Protein AF-A0ABD0NF33-F1 (afdb_monomer)

Organism: Cirrhinus mrigala (NCBI:txid683832)

Secondary structure (DSSP, 8-state):
-HHHHHHHHHHH-S-GGGGTT------S-----GGG-S-HHHHHHHHHHHHHHHHS--TTSSTTSSSSSSSSSSSSSS------------

Nearest PDB structures (foldseek):
  8sf7-assembly1_5S  TM=3.714E-01  e=5.735E+00  Tetrahymena thermophila

pLDDT: mean 70.69, std 21.91, range [37.97, 96.94]

Solvent-accessible surface area (backbone atoms only — not comparable to full-atom values): 6253 Å² total; per-residue (Å²): 118,65,64,64,49,54,50,52,48,62,71,66,55,84,58,61,76,75,28,52,87,33,79,70,84,75,70,95,68,88,80,89,66,90,81,63,88,42,30,48,32,51,53,54,52,50,54,50,48,54,43,49,38,64,75,70,44,60,86,67,65,67,76,77,67,73,82,72,91,85,86,87,82,84,87,82,86,85,82,78,82,82,84,77,93,80,83,83,90,133

Foldseek 3Di:
DLLVVLVVVVVVCPDLCVQAPAQDPPPPDDDDDPCRPGTSSSVNVVSVVVSVCVVVPVPPPPVVPPPPPDPPPPPPDPDDDDDDDDDDDD

Mean predicted aligned error: 16.96 Å

InterPro domains:
  IPR009786 Spot 14 family [PF07084] (1-89)
  IPR009786 Spot 14 family [PTHR14315] (1-78)
  IPR053719 Lipogenesis and Microtubule Stabilization Superfamily [G3DSA:6.10.140.1610] (1-89)

Radius of gyration: 29.62 Å; Cα contacts (8 Å, |Δi|>4): 31; chains: 1; bounding box: 48×58×79 Å

Structure (mmCIF, N/CA/C/O backbone):
data_AF-A0ABD0NF33-F1
#
_entry.id   AF-A0ABD0NF33-F1
#
loop_
_atom_site.group_PDB
_atom_site.id
_atom_site.type_symbol
_atom_site.label_atom_id
_atom_site.label_alt_id
_atom_site.label_comp_id
_atom_site.label_asym_id
_atom_site.label_entity_id
_atom_site.label_seq_id
_atom_site.pdbx_PDB_ins_code
_atom_site.Cartn_x
_atom_site.Cartn_y
_atom_site.Cartn_z
_atom_site.occupancy
_atom_site.B_iso_or_equiv
_atom_site.auth_seq_id
_atom_site.auth_comp_id
_atom_site.auth_asym_id
_atom_site.auth_atom_id
_atom_site.pdbx_PDB_model_num
ATOM 1 N N . ARG A 1 1 ? 5.109 -11.708 -10.174 1.00 84.62 1 ARG A N 1
ATOM 2 C CA . ARG A 1 1 ? 4.891 -12.367 -8.861 1.00 84.62 1 ARG A CA 1
ATOM 3 C C . ARG A 1 1 ? 4.402 -11.368 -7.804 1.00 84.62 1 ARG A C 1
ATOM 5 O O . ARG A 1 1 ? 3.403 -11.668 -7.182 1.00 84.62 1 ARG A O 1
ATOM 12 N N . PHE A 1 2 ? 4.990 -10.170 -7.686 1.00 95.25 2 PHE A N 1
ATOM 13 C CA . PHE A 1 2 ? 4.532 -9.125 -6.748 1.00 95.25 2 PHE A CA 1
ATOM 14 C C . PHE A 1 2 ? 3.141 -8.531 -7.064 1.00 95.25 2 PHE A C 1
ATOM 16 O O . PHE A 1 2 ? 2.226 -8.697 -6.270 1.00 95.25 2 PHE A O 1
ATOM 23 N N . ILE A 1 3 ? 2.951 -7.923 -8.246 1.00 94.00 3 ILE A N 1
ATOM 24 C CA . ILE A 1 3 ? 1.695 -7.229 -8.622 1.00 94.00 3 ILE A CA 1
ATOM 25 C C . ILE A 1 3 ? 0.452 -8.117 -8.451 1.00 94.00 3 ILE A C 1
ATOM 27 O O . ILE A 1 3 ? -0.541 -7.692 -7.877 1.00 94.00 3 ILE A O 1
ATOM 31 N N . GLY A 1 4 ? 0.526 -9.381 -8.881 1.00 96.12 4 GLY A N 1
ATOM 32 C CA . GLY A 1 4 ? -0.573 -10.336 -8.713 1.00 96.12 4 GLY A CA 1
ATOM 33 C C . GLY A 1 4 ? -0.901 -10.646 -7.248 1.00 96.12 4 GLY A C 1
ATOM 34 O O . GLY A 1 4 ? -2.073 -10.752 -6.908 1.00 96.12 4 GLY A O 1
ATOM 35 N N . ALA A 1 5 ? 0.108 -10.737 -6.376 1.00 96.94 5 ALA A N 1
ATOM 36 C CA . ALA A 1 5 ? -0.098 -10.969 -4.947 1.00 96.94 5 ALA A CA 1
ATOM 37 C C . ALA A 1 5 ? -0.722 -9.744 -4.262 1.00 96.94 5 ALA A C 1
ATOM 39 O O . ALA A 1 5 ? -1.690 -9.889 -3.522 1.00 96.94 5 ALA A O 1
ATOM 40 N N . VAL A 1 6 ? -0.235 -8.535 -4.564 1.00 96.00 6 VAL A N 1
ATOM 41 C CA . VAL A 1 6 ? -0.814 -7.294 -4.019 1.00 96.00 6 VAL A CA 1
ATOM 42 C C . VAL A 1 6 ? -2.237 -7.077 -4.540 1.00 96.00 6 VAL A C 1
ATOM 44 O O . VAL A 1 6 ? -3.101 -6.658 -3.779 1.00 96.00 6 VAL A O 1
ATOM 47 N N . ASN A 1 7 ? -2.524 -7.419 -5.799 1.00 95.19 7 ASN A N 1
ATOM 48 C CA . ASN A 1 7 ? -3.891 -7.367 -6.325 1.00 95.19 7 ASN A CA 1
ATOM 49 C C . ASN A 1 7 ? -4.808 -8.400 -5.672 1.00 95.19 7 ASN A C 1
ATOM 51 O O . ASN A 1 7 ? -5.955 -8.080 -5.376 1.00 95.19 7 ASN A O 1
ATOM 55 N N . ASN A 1 8 ? -4.318 -9.609 -5.402 1.00 96.94 8 ASN A N 1
ATOM 56 C CA . ASN A 1 8 ? -5.089 -10.601 -4.660 1.00 96.94 8 ASN A CA 1
ATOM 57 C C . ASN A 1 8 ? -5.371 -10.147 -3.216 1.00 96.94 8 ASN A C 1
ATOM 59 O O . ASN A 1 8 ? -6.498 -10.278 -2.742 1.00 96.94 8 ASN A O 1
ATOM 63 N N . MET A 1 9 ? -4.389 -9.539 -2.547 1.00 96.00 9 MET A N 1
ATOM 64 C CA . MET A 1 9 ? -4.578 -8.902 -1.241 1.00 96.00 9 MET A CA 1
ATOM 65 C C . MET A 1 9 ? -5.647 -7.795 -1.308 1.00 96.00 9 MET A C 1
ATOM 67 O O . MET A 1 9 ? -6.594 -7.807 -0.531 1.00 96.00 9 MET A O 1
ATOM 71 N N . ASP A 1 10 ? -5.549 -6.869 -2.264 1.00 94.81 10 ASP A N 1
ATOM 72 C CA . ASP A 1 10 ? -6.489 -5.743 -2.420 1.00 94.81 10 ASP A CA 1
ATOM 73 C C . ASP A 1 10 ? -7.931 -6.208 -2.700 1.00 94.81 10 ASP A C 1
ATOM 75 O O . ASP A 1 10 ? -8.889 -5.582 -2.261 1.00 94.81 10 ASP A O 1
ATOM 79 N N . GLN A 1 11 ? -8.097 -7.339 -3.393 1.00 96.50 11 GLN A N 1
ATOM 80 C CA . GLN A 1 11 ? -9.408 -7.941 -3.667 1.00 96.50 11 GLN A CA 1
ATOM 81 C C . GLN A 1 11 ? -10.018 -8.672 -2.466 1.00 96.50 11 GLN A C 1
ATOM 83 O O . GLN A 1 11 ? -11.232 -8.856 -2.419 1.00 96.50 11 GLN A O 1
ATOM 88 N N . THR A 1 12 ? -9.193 -9.138 -1.530 1.00 96.50 12 THR A N 1
ATOM 89 C CA . THR A 1 12 ? -9.643 -9.935 -0.377 1.00 96.50 12 THR A CA 1
ATOM 90 C C . THR A 1 12 ? -9.862 -9.083 0.869 1.00 96.50 12 THR A C 1
ATOM 92 O O . THR A 1 12 ? -10.709 -9.411 1.703 1.00 96.50 12 THR A O 1
ATOM 95 N N . VAL A 1 13 ? -9.158 -7.956 0.991 1.00 95.88 13 VAL A N 1
ATOM 96 C CA . VAL A 1 13 ? -9.341 -6.998 2.086 1.00 95.88 13 VAL A CA 1
ATOM 97 C C . VAL A 1 13 ? -10.587 -6.140 1.831 1.00 95.88 13 VAL A C 1
ATOM 99 O O . VAL A 1 13 ? -10.538 -5.099 1.183 1.00 95.88 13 VAL A O 1
ATOM 102 N N . MET A 1 14 ? -11.723 -6.564 2.388 1.00 95.88 14 MET A N 1
ATOM 103 C CA . MET A 1 14 ? -13.016 -5.882 2.205 1.00 95.88 14 MET A CA 1
ATOM 104 C C . MET A 1 14 ? -13.150 -4.585 3.011 1.00 95.88 14 MET A C 1
ATOM 106 O O . MET A 1 14 ? -13.815 -3.644 2.583 1.00 95.88 14 MET A O 1
ATOM 110 N N . VAL A 1 15 ? -12.544 -4.538 4.200 1.00 96.75 15 VAL A N 1
ATOM 111 C CA . VAL A 1 15 ? -12.626 -3.391 5.113 1.00 96.75 15 VAL A CA 1
ATOM 112 C C . VAL A 1 15 ? -11.221 -3.079 5.634 1.00 96.75 15 VAL A C 1
ATOM 114 O O . VAL A 1 15 ? -10.843 -3.556 6.704 1.00 96.75 15 VAL A O 1
ATOM 117 N N . PRO A 1 16 ? -10.423 -2.280 4.897 1.00 94.94 16 PRO A N 1
ATOM 118 C CA . PRO A 1 16 ? -9.029 -2.012 5.253 1.00 94.94 16 PRO A CA 1
ATOM 119 C C . PRO A 1 16 ? -8.847 -1.413 6.650 1.00 94.94 16 PRO A C 1
ATOM 121 O O . PRO A 1 16 ? -7.836 -1.656 7.295 1.00 94.94 16 PRO A O 1
ATOM 124 N N . SER A 1 17 ? -9.832 -0.665 7.157 1.00 95.44 17 SER A N 1
ATOM 125 C CA . SER A 1 17 ? -9.767 -0.073 8.497 1.00 95.44 17 SER A CA 1
ATOM 126 C C . SER A 1 17 ? -9.717 -1.100 9.628 1.00 95.44 17 SER A C 1
ATOM 128 O O . SER A 1 17 ? -9.286 -0.741 10.715 1.00 95.44 17 SER A O 1
ATOM 130 N N . LEU A 1 18 ? -10.130 -2.352 9.393 1.00 95.75 18 LEU A N 1
ATOM 131 C CA . LEU A 1 18 ? -10.018 -3.430 10.385 1.00 95.75 18 LEU A CA 1
ATOM 132 C C . LEU A 1 18 ? -8.579 -3.910 10.591 1.00 95.75 18 LEU A C 1
ATOM 134 O O . LEU A 1 18 ? -8.318 -4.644 11.533 1.00 95.75 18 LEU A O 1
ATOM 138 N N . LEU A 1 19 ? -7.656 -3.511 9.715 1.00 93.75 19 LEU A N 1
ATOM 139 C CA . LEU A 1 19 ? -6.233 -3.808 9.856 1.00 93.75 19 LEU A CA 1
ATOM 140 C C . LEU A 1 19 ? -5.513 -2.797 10.762 1.00 93.75 19 LEU A C 1
ATOM 142 O O . LEU A 1 19 ? -4.315 -2.944 11.001 1.00 93.75 19 LEU A O 1
ATOM 146 N N . ARG A 1 20 ? -6.212 -1.750 11.224 1.00 93.81 20 ARG A N 1
ATOM 147 C CA . ARG A 1 20 ? -5.636 -0.768 12.145 1.00 93.81 20 ARG A CA 1
ATOM 148 C C . ARG A 1 20 ? -5.434 -1.379 13.516 1.00 93.81 20 ARG A C 1
ATOM 150 O O . ARG A 1 20 ? -6.262 -2.176 13.953 1.00 93.81 20 ARG A O 1
ATOM 157 N N . ASP A 1 21 ? -4.346 -0.989 14.168 1.00 90.00 21 ASP A N 1
ATOM 158 C CA . ASP A 1 21 ? -3.975 -1.460 15.508 1.00 90.00 21 ASP A CA 1
ATOM 159 C C . ASP A 1 21 ? -3.797 -2.995 15.604 1.00 90.00 21 ASP A C 1
ATOM 161 O O . ASP A 1 21 ? -3.757 -3.557 16.699 1.00 90.00 21 ASP A O 1
ATOM 165 N N . VAL A 1 22 ? -3.675 -3.690 14.463 1.00 89.69 22 VAL A N 1
ATOM 166 C CA . VAL A 1 22 ? -3.378 -5.126 14.403 1.00 89.69 22 VAL A CA 1
ATOM 167 C C . VAL A 1 22 ? -1.860 -5.306 14.457 1.00 89.69 22 VAL A C 1
ATOM 169 O O . VAL A 1 22 ? -1.179 -4.853 13.527 1.00 89.69 22 VAL A O 1
ATOM 172 N N . PRO A 1 23 ? -1.320 -5.950 15.509 1.00 86.38 23 PRO A N 1
ATOM 173 C CA . PRO A 1 23 ? 0.109 -6.199 15.618 1.00 86.38 23 PRO A CA 1
ATOM 174 C C . PRO A 1 23 ? 0.564 -7.175 14.530 1.00 86.38 23 PRO A C 1
ATOM 176 O O . PRO A 1 23 ? -0.173 -8.071 14.119 1.00 86.38 23 PRO A O 1
ATOM 179 N N . LEU A 1 24 ? 1.793 -6.992 14.058 1.00 80.69 24 LEU A N 1
ATOM 180 C CA . LEU A 1 24 ? 2.457 -7.966 13.205 1.00 80.69 24 LEU A CA 1
ATOM 181 C C . LEU A 1 24 ? 3.083 -9.018 14.119 1.00 80.69 24 LEU A C 1
ATOM 183 O O . LEU A 1 24 ? 4.014 -8.707 14.862 1.00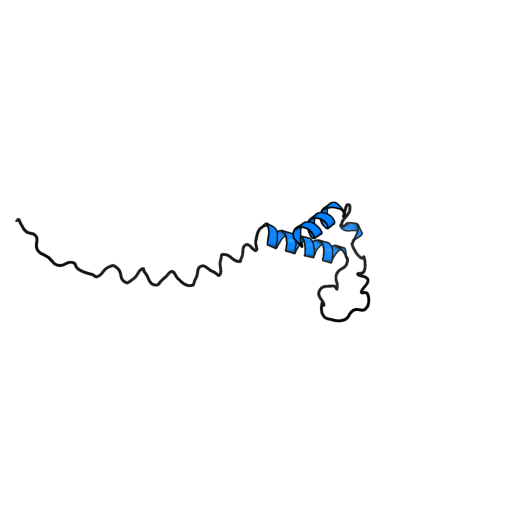 80.69 24 LEU A O 1
ATOM 187 N N . ASP A 1 25 ? 2.560 -10.242 14.088 1.00 72.44 25 ASP A N 1
ATOM 188 C CA . ASP A 1 25 ? 3.155 -11.363 14.812 1.00 72.44 25 ASP A CA 1
ATOM 189 C C . ASP A 1 25 ? 4.531 -11.655 14.193 1.00 72.44 25 ASP A C 1
ATOM 191 O O . ASP A 1 25 ? 4.649 -12.286 13.142 1.00 72.44 25 ASP A O 1
ATOM 195 N N . GLN A 1 26 ? 5.587 -11.122 14.810 1.00 63.00 26 GLN A N 1
ATOM 196 C CA . GLN A 1 26 ? 6.964 -11.459 14.466 1.00 63.00 26 GLN A CA 1
ATOM 197 C C . GLN A 1 26 ? 7.239 -12.869 14.981 1.00 63.00 26 GLN A C 1
ATOM 199 O O . GLN A 1 26 ? 7.661 -13.056 16.122 1.00 63.00 26 GLN A O 1
ATOM 204 N N . GLU A 1 27 ? 6.991 -13.875 14.143 1.00 56.22 27 GLU A N 1
ATOM 205 C CA . GLU A 1 27 ? 7.637 -15.171 14.328 1.00 56.22 27 GLU A CA 1
ATOM 206 C C . GLU A 1 27 ? 9.152 -14.935 14.304 1.00 56.22 27 GLU A C 1
ATOM 208 O O . GLU A 1 27 ? 9.674 -14.258 13.418 1.00 56.22 27 GLU A O 1
ATOM 213 N N . GLU A 1 28 ? 9.826 -15.408 15.351 1.00 52.19 28 GLU A N 1
ATOM 214 C CA . GLU A 1 28 ? 11.223 -15.150 15.697 1.00 52.19 28 GLU A CA 1
ATOM 215 C C . GLU A 1 28 ? 12.215 -15.608 14.609 1.00 52.19 28 GLU A C 1
ATOM 217 O O . GLU A 1 28 ? 12.965 -16.563 14.793 1.00 52.19 28 GLU A O 1
ATOM 222 N N . GLU A 1 29 ? 12.297 -14.907 13.484 1.00 53.97 29 GLU A N 1
ATOM 223 C CA . GLU A 1 29 ? 13.398 -15.044 12.538 1.00 53.97 29 GLU A CA 1
ATOM 224 C C . GLU A 1 29 ? 14.064 -13.687 12.321 1.00 53.97 29 GLU A C 1
ATOM 226 O O . GLU A 1 29 ? 13.485 -12.698 11.877 1.00 53.97 29 GLU A O 1
ATOM 231 N N . LYS A 1 30 ? 15.318 -13.658 12.766 1.00 58.56 30 LYS A N 1
ATOM 232 C CA . LYS A 1 30 ? 16.208 -12.510 12.830 1.00 58.56 30 LYS A CA 1
ATOM 233 C C . LYS A 1 30 ? 16.365 -11.793 11.490 1.00 58.56 30 LYS A C 1
ATOM 235 O O . LYS A 1 30 ? 16.422 -12.405 10.433 1.00 58.56 30 LYS A O 1
ATOM 240 N N . GLU A 1 31 ? 16.703 -10.519 11.667 1.00 52.09 31 GLU A N 1
ATOM 241 C CA . GLU A 1 31 ? 17.404 -9.610 10.761 1.00 52.09 31 GLU A CA 1
ATOM 242 C C . GLU A 1 31 ? 16.547 -8.610 9.974 1.00 52.09 31 GLU A C 1
ATOM 244 O O . GLU A 1 31 ? 15.946 -8.887 8.946 1.00 52.09 31 GLU A O 1
ATOM 249 N N . VAL A 1 32 ? 16.652 -7.373 10.478 1.00 52.59 32 VAL A N 1
ATOM 250 C CA . VAL A 1 32 ? 16.638 -6.107 9.744 1.00 52.59 32 VAL A CA 1
ATOM 251 C C . VAL A 1 32 ? 15.348 -5.826 8.984 1.00 52.59 32 VAL A C 1
ATOM 253 O O . VAL A 1 32 ? 15.288 -5.964 7.771 1.00 52.59 32 VAL A O 1
ATOM 256 N N . ASN A 1 33 ? 14.353 -5.280 9.684 1.00 49.59 33 ASN A N 1
ATOM 257 C CA . ASN A 1 33 ? 13.617 -4.142 9.136 1.00 49.59 33 ASN A CA 1
ATOM 258 C C . ASN A 1 33 ? 12.877 -3.369 10.233 1.00 49.59 33 ASN A C 1
ATOM 260 O O . ASN A 1 33 ? 11.790 -3.732 10.665 1.00 49.59 33 ASN A O 1
ATOM 264 N N . SER A 1 34 ? 13.437 -2.217 10.602 1.00 52.28 34 SER A N 1
ATOM 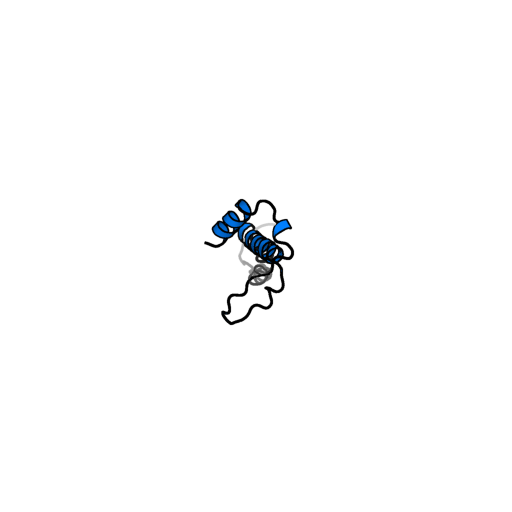265 C CA . SER A 1 34 ? 12.797 -1.183 11.428 1.00 52.28 34 SER A CA 1
ATOM 266 C C . SER A 1 34 ? 11.602 -0.495 10.745 1.00 52.28 34 SER A C 1
ATOM 268 O O . SER A 1 34 ? 11.073 0.477 11.266 1.00 52.28 34 SER A O 1
ATOM 270 N N . TYR A 1 35 ? 11.191 -0.959 9.561 1.00 52.41 35 TYR A N 1
ATOM 271 C CA . TYR A 1 35 ? 10.045 -0.436 8.810 1.00 52.41 35 TYR A CA 1
ATOM 272 C C . TYR A 1 35 ? 8.722 -1.114 9.181 1.00 52.41 35 TYR A C 1
ATOM 274 O O . TYR A 1 35 ? 7.691 -0.787 8.602 1.00 52.41 35 TYR A O 1
ATOM 282 N N . GLN A 1 36 ? 8.751 -2.070 10.112 1.00 57.75 36 GLN A N 1
ATOM 283 C CA . GLN A 1 36 ? 7.573 -2.821 10.553 1.00 57.75 36 GLN A CA 1
ATOM 284 C C . GLN A 1 36 ? 7.007 -2.331 11.891 1.00 57.75 36 GLN A C 1
ATOM 286 O O . GLN A 1 36 ? 6.173 -3.005 12.478 1.00 57.75 36 GLN A O 1
ATOM 291 N N . ASP A 1 37 ? 7.392 -1.132 12.340 1.00 58.22 37 ASP A N 1
ATOM 292 C CA . ASP A 1 37 ? 6.762 -0.428 13.475 1.00 58.22 37 ASP A CA 1
ATOM 293 C C . ASP A 1 37 ? 5.356 0.118 13.125 1.00 58.22 37 ASP A C 1
ATOM 295 O O . ASP A 1 37 ? 4.863 1.080 13.706 1.00 58.22 37 ASP A O 1
ATOM 299 N N . GLY A 1 38 ? 4.726 -0.452 12.098 1.00 73.31 38 GLY A N 1
ATOM 300 C CA . GLY A 1 38 ? 3.388 -0.113 11.642 1.00 73.31 38 GLY A CA 1
ATOM 301 C C . GLY A 1 38 ? 2.442 -1.279 11.883 1.00 73.31 38 GLY A C 1
ATOM 302 O O . GLY A 1 38 ? 2.835 -2.441 11.806 1.00 73.31 38 GLY A O 1
ATOM 303 N N . ASP A 1 39 ? 1.178 -0.961 12.133 1.00 89.00 39 ASP A N 1
ATOM 304 C CA . ASP A 1 39 ? 0.110 -1.954 12.138 1.00 89.00 39 ASP A CA 1
ATOM 305 C C . ASP A 1 39 ? -0.045 -2.630 10.759 1.00 89.00 39 ASP A C 1
ATOM 307 O O . ASP A 1 39 ? 0.533 -2.229 9.735 1.00 89.00 39 ASP A O 1
ATOM 311 N N . MET A 1 40 ? -0.858 -3.685 10.711 1.00 92.12 40 MET A N 1
ATOM 312 C CA . MET A 1 40 ? -1.165 -4.390 9.464 1.00 92.12 40 MET A CA 1
ATOM 313 C C . MET A 1 40 ? -1.709 -3.441 8.376 1.00 92.12 40 MET A C 1
ATOM 315 O O . MET A 1 40 ? -1.448 -3.634 7.184 1.00 92.12 40 MET A O 1
ATOM 319 N N . TYR A 1 41 ? -2.425 -2.382 8.766 1.00 93.94 41 TYR A N 1
ATOM 320 C CA . TYR A 1 41 ? -2.914 -1.358 7.845 1.00 93.94 41 TYR A CA 1
ATOM 321 C C . TYR A 1 41 ? -1.775 -0.561 7.192 1.00 93.94 41 TYR A C 1
ATOM 323 O O . TYR A 1 41 ? -1.802 -0.350 5.975 1.00 93.94 41 TYR A O 1
ATOM 331 N N . GLY A 1 42 ? -0.756 -0.162 7.953 1.00 92.12 42 GLY A N 1
ATOM 332 C CA . GLY A 1 42 ? 0.439 0.502 7.436 1.00 92.12 42 GLY A CA 1
ATOM 333 C C . GLY A 1 42 ? 1.159 -0.349 6.390 1.00 92.12 42 GLY A C 1
ATOM 334 O O . GLY A 1 42 ? 1.465 0.136 5.297 1.00 92.12 42 GLY A O 1
ATOM 335 N N . SER A 1 43 ? 1.326 -1.644 6.670 1.00 91.44 43 SER A N 1
ATOM 336 C CA . SER A 1 43 ? 1.913 -2.602 5.718 1.00 91.44 43 SER A CA 1
ATOM 337 C C . SER A 1 43 ? 1.068 -2.761 4.446 1.00 9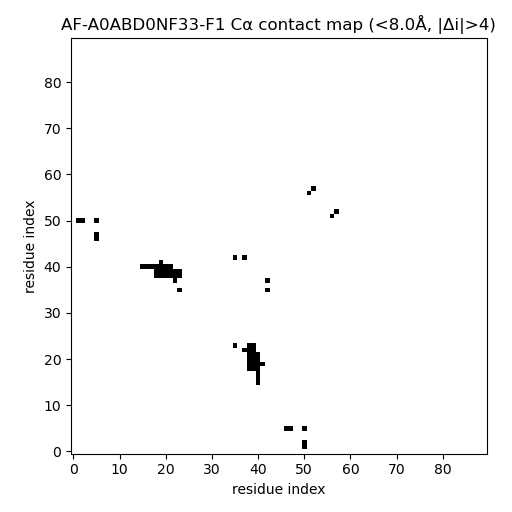1.44 43 SER A C 1
ATOM 339 O O . SER A 1 43 ? 1.604 -2.757 3.334 1.00 91.44 43 SER A O 1
ATOM 341 N N . TYR A 1 44 ? -0.260 -2.825 4.584 1.00 94.38 44 TYR A N 1
ATOM 342 C CA . TYR A 1 44 ? -1.199 -2.870 3.458 1.00 94.38 44 TYR A CA 1
ATOM 343 C C . TYR A 1 44 ? -1.077 -1.634 2.549 1.00 94.38 44 TYR A C 1
ATOM 345 O O . TYR A 1 44 ? -0.974 -1.765 1.324 1.00 94.38 44 TYR A O 1
ATOM 353 N N . VAL A 1 45 ? -1.041 -0.431 3.131 1.00 94.69 45 VAL A N 1
ATOM 354 C CA . VAL A 1 45 ? -0.878 0.826 2.379 1.00 94.69 45 VAL A CA 1
ATOM 355 C C . VAL A 1 45 ? 0.484 0.877 1.687 1.00 94.69 45 VAL A C 1
ATOM 357 O O . VAL A 1 45 ? 0.559 1.255 0.515 1.00 94.69 45 VAL A O 1
ATOM 360 N N . PHE A 1 46 ? 1.549 0.451 2.367 1.00 92.75 46 PHE A N 1
ATOM 361 C CA . PHE A 1 46 ? 2.901 0.447 1.814 1.00 92.75 46 PHE A CA 1
ATOM 362 C C . PHE A 1 46 ? 3.025 -0.460 0.583 1.00 92.75 46 PHE A C 1
ATOM 364 O O . PHE A 1 46 ? 3.513 -0.026 -0.463 1.00 92.75 46 PHE A O 1
ATOM 371 N N . LEU A 1 47 ? 2.499 -1.687 0.656 1.00 94.69 47 LEU A N 1
ATOM 372 C CA . LEU A 1 47 ? 2.479 -2.617 -0.478 1.00 94.69 47 LEU A CA 1
ATOM 373 C C . LEU A 1 47 ? 1.696 -2.055 -1.672 1.00 94.69 47 LEU A C 1
ATOM 375 O O . LEU A 1 47 ? 2.137 -2.188 -2.817 1.00 94.69 47 LEU A O 1
ATOM 379 N N . LYS A 1 48 ? 0.563 -1.387 -1.418 1.00 95.12 48 LYS A N 1
ATOM 380 C CA . LYS A 1 48 ? -0.212 -0.709 -2.468 1.00 95.12 48 LYS A CA 1
ATOM 381 C C . LYS A 1 48 ? 0.539 0.468 -3.084 1.00 95.12 48 LYS A C 1
ATOM 383 O O . LYS A 1 48 ? 0.443 0.650 -4.296 1.00 95.12 48 LYS A O 1
ATOM 388 N N . SER A 1 49 ? 1.297 1.225 -2.290 1.00 94.25 49 SER A N 1
ATOM 389 C CA . SER A 1 49 ? 2.149 2.311 -2.789 1.00 94.25 49 SER A CA 1
ATOM 390 C C . SER A 1 49 ? 3.229 1.774 -3.724 1.00 94.25 49 SER A C 1
ATOM 392 O O . SER A 1 49 ? 3.335 2.240 -4.852 1.00 94.25 49 SER A O 1
ATOM 394 N N . ILE A 1 50 ? 3.954 0.725 -3.317 1.00 93.62 50 ILE A N 1
ATOM 395 C CA . ILE A 1 50 ? 4.973 0.089 -4.169 1.00 93.62 50 ILE A CA 1
ATOM 396 C C . ILE A 1 50 ? 4.342 -0.448 -5.459 1.00 93.62 50 ILE A C 1
ATOM 398 O O . ILE A 1 50 ? 4.903 -0.281 -6.540 1.00 93.62 50 ILE A O 1
ATOM 402 N N . ARG A 1 51 ? 3.167 -1.090 -5.372 1.00 94.62 51 ARG A N 1
ATOM 403 C CA . ARG A 1 51 ? 2.432 -1.540 -6.564 1.00 94.62 51 ARG A CA 1
ATOM 404 C C . ARG A 1 51 ? 2.156 -0.369 -7.500 1.00 94.62 51 ARG A C 1
ATOM 406 O O . ARG A 1 51 ? 2.455 -0.484 -8.682 1.00 94.62 51 ARG A O 1
ATOM 413 N N . ASN A 1 52 ? 1.632 0.734 -6.973 1.00 92.94 52 ASN A N 1
ATOM 414 C CA . ASN A 1 52 ? 1.317 1.927 -7.750 1.00 92.94 52 ASN A CA 1
ATOM 415 C C . ASN A 1 52 ? 2.563 2.517 -8.431 1.00 92.94 52 ASN A C 1
ATOM 417 O O . ASN A 1 52 ? 2.516 2.824 -9.620 1.00 92.94 52 ASN A O 1
ATOM 421 N N . ASP A 1 53 ? 3.684 2.597 -7.712 1.00 92.69 53 ASP A N 1
ATOM 422 C CA . ASP A 1 53 ? 4.962 3.092 -8.239 1.00 92.69 53 ASP A CA 1
ATOM 423 C C . ASP A 1 53 ? 5.524 2.195 -9.356 1.00 92.69 53 ASP A C 1
ATOM 425 O O . ASP A 1 53 ? 6.186 2.674 -10.274 1.00 92.69 53 ASP A O 1
ATOM 429 N N . ILE A 1 54 ? 5.261 0.885 -9.304 1.00 91.25 54 ILE A N 1
ATOM 430 C CA . ILE A 1 54 ? 5.667 -0.066 -10.349 1.00 91.25 54 ILE A CA 1
ATOM 431 C C . ILE A 1 54 ? 4.701 -0.032 -11.542 1.00 91.25 54 ILE A C 1
ATOM 433 O O . ILE A 1 54 ? 5.155 -0.073 -12.684 1.00 91.25 54 ILE A O 1
ATOM 437 N N . GLU A 1 55 ? 3.389 0.016 -11.297 1.00 86.69 55 GLU A N 1
ATOM 438 C CA . GLU A 1 55 ? 2.349 0.004 -12.338 1.00 86.69 55 GLU A CA 1
ATOM 439 C C . GLU A 1 55 ? 2.381 1.268 -13.196 1.00 86.69 55 GLU A C 1
ATOM 441 O O . GLU A 1 55 ? 2.266 1.180 -14.418 1.00 86.69 55 GLU A O 1
ATOM 446 N N . TRP A 1 56 ? 2.572 2.427 -12.569 1.00 83.00 56 TRP A N 1
ATOM 447 C CA . TRP A 1 56 ? 2.599 3.720 -13.257 1.00 83.00 56 TRP A CA 1
ATOM 448 C C . TRP A 1 56 ? 4.013 4.233 -13.532 1.00 83.00 56 TRP A C 1
ATOM 450 O O . TRP A 1 56 ? 4.180 5.259 -14.190 1.00 83.00 56 TRP A O 1
ATOM 460 N N . GLY A 1 57 ? 5.029 3.498 -13.075 1.00 76.50 57 GLY A N 1
ATOM 461 C CA . GLY A 1 57 ? 6.417 3.929 -13.090 1.00 76.50 57 GLY A CA 1
ATOM 462 C C . GLY A 1 57 ? 6.682 5.025 -12.055 1.00 76.50 57 GLY A C 1
ATOM 463 O O . GLY A 1 57 ? 5.863 5.905 -11.796 1.00 76.50 57 GLY A O 1
ATOM 464 N N . VAL A 1 58 ? 7.879 5.012 -11.468 1.00 66.00 58 VAL A N 1
ATOM 465 C CA . VAL A 1 58 ? 8.366 6.146 -10.681 1.00 66.00 58 VAL A CA 1
ATOM 466 C C . VAL A 1 58 ? 8.540 7.305 -11.661 1.00 66.00 58 VAL A C 1
ATOM 468 O O . VAL A 1 58 ? 9.529 7.344 -12.393 1.00 66.00 58 VAL A O 1
ATOM 471 N N . LEU A 1 59 ? 7.605 8.259 -11.672 1.00 57.53 59 LEU A N 1
ATOM 472 C CA . LEU A 1 59 ? 7.612 9.455 -12.535 1.00 57.53 59 LEU A CA 1
ATOM 473 C C . LEU A 1 59 ? 8.900 10.315 -12.432 1.00 57.53 59 LEU A C 1
ATOM 475 O O . LEU A 1 59 ? 9.041 11.296 -13.148 1.00 57.53 59 LEU A O 1
ATOM 479 N N . GLN A 1 60 ? 9.866 9.947 -11.581 1.00 55.31 60 GLN A N 1
ATOM 480 C CA . GLN A 1 60 ? 11.184 10.581 -11.441 1.00 55.31 60 GLN A CA 1
ATOM 481 C C . GLN A 1 60 ? 12.353 9.841 -12.123 1.00 55.31 60 GLN A C 1
ATOM 483 O O . GLN A 1 60 ? 13.495 10.296 -12.023 1.00 55.31 60 GLN A O 1
ATOM 488 N N . ALA A 1 61 ? 12.137 8.711 -12.805 1.00 49.31 61 ALA A N 1
ATOM 489 C CA . ALA A 1 61 ? 13.227 8.038 -13.524 1.00 49.31 61 ALA A CA 1
ATOM 490 C C . ALA A 1 61 ? 13.612 8.735 -14.850 1.00 49.31 61 ALA A C 1
ATOM 492 O O . ALA A 1 61 ? 14.742 8.555 -15.312 1.00 49.31 61 ALA A O 1
ATOM 493 N N . ASP A 1 62 ? 12.727 9.561 -15.422 1.00 48.12 62 ASP A N 1
ATOM 494 C CA . ASP A 1 62 ? 12.964 10.235 -16.710 1.00 48.12 62 ASP A CA 1
ATOM 495 C C . ASP A 1 62 ? 13.672 11.595 -16.604 1.00 48.12 62 ASP A C 1
ATOM 497 O O . ASP A 1 62 ? 14.334 12.012 -17.553 1.00 48.12 62 ASP A O 1
ATOM 501 N N . GLU A 1 63 ? 13.654 12.267 -15.450 1.00 49.41 63 GLU A N 1
ATOM 502 C CA . GLU A 1 63 ? 14.320 13.576 -15.320 1.00 49.41 63 GLU A CA 1
ATOM 503 C C . GLU A 1 63 ? 15.820 13.486 -15.010 1.00 49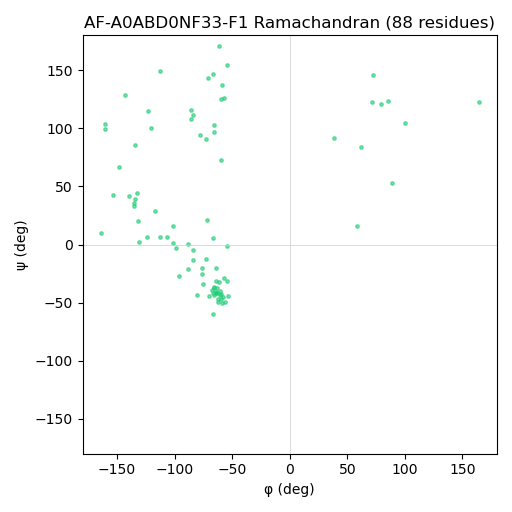.41 63 GLU A C 1
ATOM 505 O O . GLU A 1 63 ? 16.547 14.458 -15.188 1.00 49.41 63 GLU A O 1
ATOM 510 N N . ARG A 1 64 ? 16.340 12.314 -14.614 1.00 53.62 64 ARG A N 1
ATOM 511 C CA . ARG A 1 64 ? 17.781 12.144 -14.315 1.00 53.62 64 ARG A CA 1
ATOM 512 C C . ARG A 1 64 ? 18.569 11.356 -15.358 1.00 53.62 64 ARG A C 1
ATOM 514 O O . ARG A 1 64 ? 19.750 11.082 -15.145 1.00 53.6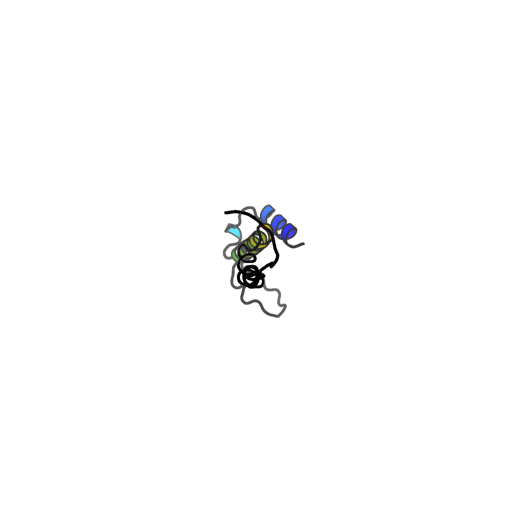2 64 ARG A O 1
ATOM 521 N N . ARG A 1 65 ? 17.960 10.998 -16.493 1.00 51.69 65 ARG A N 1
ATOM 522 C CA . ARG A 1 65 ? 18.666 10.348 -17.619 1.00 51.69 65 ARG A CA 1
ATOM 523 C C . ARG A 1 65 ? 18.760 11.205 -18.878 1.00 51.69 65 ARG A C 1
ATOM 525 O O . ARG A 1 65 ? 19.297 10.739 -19.877 1.00 51.69 65 ARG A O 1
ATOM 532 N N . LYS A 1 66 ? 18.326 12.467 -18.816 1.00 50.91 66 LYS A N 1
ATOM 533 C CA . LYS A 1 66 ? 18.400 13.408 -19.940 1.00 50.91 66 LYS A CA 1
ATOM 534 C C . LYS A 1 66 ? 19.281 14.633 -19.688 1.00 50.91 66 LYS A C 1
ATOM 536 O O . LYS A 1 66 ? 19.073 15.669 -20.300 1.00 50.91 66 LYS A O 1
ATOM 541 N N . GLU A 1 67 ? 20.308 14.504 -18.850 1.00 49.47 67 GLU A N 1
ATOM 542 C CA . GLU A 1 67 ? 21.346 15.541 -18.737 1.00 49.47 67 GLU A CA 1
ATOM 543 C C . GLU A 1 67 ? 22.767 14.967 -18.712 1.00 49.47 67 GLU A C 1
ATOM 545 O O . GLU A 1 67 ? 23.648 15.457 -18.023 1.00 49.47 67 GLU A O 1
ATOM 550 N N . LYS A 1 68 ? 23.017 13.895 -19.467 1.00 52.09 68 LYS A N 1
ATOM 551 C CA . LYS A 1 68 ? 24.360 13.540 -19.951 1.00 52.09 68 LYS A CA 1
ATOM 552 C C . LYS A 1 68 ? 24.148 12.988 -21.358 1.00 52.09 68 LYS A C 1
ATOM 554 O O . LYS A 1 68 ? 23.305 12.112 -21.510 1.00 52.09 68 LYS A O 1
ATOM 559 N N . HIS A 1 69 ? 24.885 13.493 -22.349 1.00 41.31 69 HIS A N 1
ATOM 560 C CA . HIS A 1 69 ? 24.817 13.170 -23.793 1.00 41.31 69 HIS A CA 1
ATOM 561 C C . HIS A 1 69 ? 23.834 13.994 -24.653 1.00 41.31 69 HIS A C 1
ATOM 563 O O . HIS A 1 69 ? 23.040 13.432 -25.402 1.00 41.31 69 HIS A O 1
ATOM 569 N N . GLY A 1 70 ? 23.912 15.331 -24.610 1.00 41.72 70 GLY A N 1
ATOM 570 C CA . GLY A 1 70 ? 23.154 16.152 -25.567 1.00 41.72 70 GLY A CA 1
ATOM 571 C C . GLY A 1 70 ? 23.543 17.622 -25.745 1.00 41.72 70 GLY A C 1
ATOM 572 O O . GLY A 1 70 ? 22.793 18.336 -26.397 1.00 41.72 70 GLY A O 1
ATOM 573 N N . VAL A 1 71 ? 24.667 18.106 -25.199 1.00 44.88 71 VAL A N 1
ATOM 574 C CA . VAL A 1 71 ? 25.110 19.510 -25.390 1.00 44.88 71 VAL A CA 1
ATOM 575 C C . VAL A 1 71 ? 26.595 19.577 -25.768 1.00 44.88 71 VAL A C 1
ATOM 577 O O . VAL A 1 71 ? 27.365 20.375 -25.250 1.00 44.88 71 VAL A O 1
ATOM 580 N N . THR A 1 72 ? 27.025 18.706 -26.679 1.00 44.22 72 THR A N 1
ATOM 581 C CA . THR A 1 72 ? 28.335 18.808 -27.351 1.00 44.22 72 THR A CA 1
ATOM 582 C C . THR A 1 72 ? 28.186 18.582 -28.855 1.00 44.22 72 THR A C 1
ATOM 584 O O . THR A 1 72 ? 28.992 17.898 -29.461 1.00 44.22 72 THR A O 1
ATOM 587 N N . THR A 1 73 ? 27.120 19.102 -29.462 1.00 45.72 73 THR A N 1
ATOM 588 C CA . THR A 1 73 ? 26.917 19.101 -30.927 1.00 45.72 73 THR A CA 1
ATOM 589 C C . THR A 1 73 ? 26.012 20.269 -31.338 1.00 45.72 73 THR A C 1
ATOM 591 O O . THR A 1 73 ? 25.092 20.117 -32.130 1.00 45.72 73 THR A O 1
ATOM 594 N N . ALA A 1 74 ? 26.229 21.450 -30.753 1.00 44.72 74 A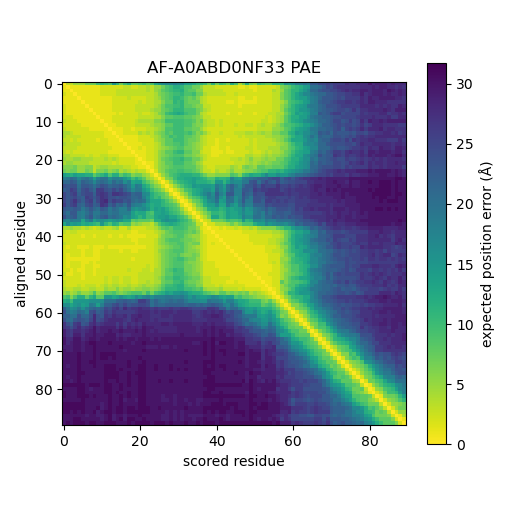LA A N 1
ATOM 595 C CA . ALA A 1 74 ? 25.562 22.68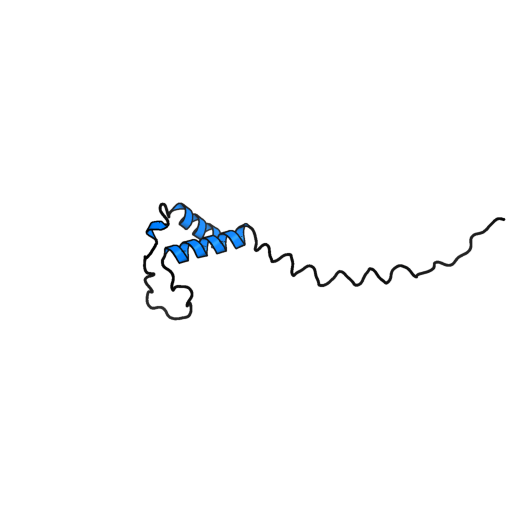8 -31.178 1.00 44.72 74 ALA A CA 1
ATOM 596 C C . ALA A 1 74 ? 26.531 23.869 -31.375 1.00 44.72 74 ALA A C 1
ATOM 598 O O . ALA A 1 74 ? 26.086 24.960 -31.711 1.00 44.72 74 ALA A O 1
ATOM 599 N N . LEU A 1 75 ? 27.846 23.668 -31.198 1.00 46.34 75 LEU A N 1
ATOM 600 C CA . LEU A 1 75 ? 28.840 24.744 -31.323 1.00 46.34 75 LEU A CA 1
ATOM 601 C C . LEU A 1 75 ? 29.964 24.473 -32.337 1.00 46.34 75 LEU A C 1
ATOM 603 O O . LEU A 1 75 ? 30.878 25.279 -32.446 1.00 46.34 75 LEU A O 1
ATOM 607 N N . GLU A 1 76 ? 29.902 23.385 -33.109 1.00 44.09 76 GLU A N 1
ATOM 608 C CA . GLU A 1 76 ? 30.967 23.049 -34.069 1.00 44.09 76 GLU A CA 1
ATOM 609 C C . GLU A 1 76 ? 30.429 22.514 -35.407 1.00 44.09 76 GLU A C 1
ATOM 611 O O . GLU A 1 76 ? 30.942 21.561 -35.978 1.00 44.09 76 GLU A O 1
ATOM 616 N N . MET A 1 77 ? 29.357 23.123 -35.926 1.00 43.84 77 MET A N 1
ATOM 617 C CA . MET A 1 77 ? 28.892 22.882 -37.305 1.00 43.84 77 MET A CA 1
ATOM 618 C C . MET A 1 77 ? 28.521 24.179 -38.042 1.00 43.84 77 MET A C 1
ATOM 620 O O . MET A 1 77 ? 27.618 24.186 -38.870 1.00 43.84 77 MET A O 1
ATOM 624 N N . SER A 1 78 ? 29.202 25.298 -37.759 1.00 42.84 78 SER A N 1
ATOM 625 C CA . SER A 1 78 ? 28.974 26.562 -38.486 1.00 42.84 78 SER A CA 1
ATOM 626 C C . SER A 1 78 ? 30.244 27.260 -38.979 1.00 42.84 78 SER A C 1
ATOM 628 O O . SER A 1 78 ? 30.216 28.457 -39.253 1.00 42.84 78 SER A O 1
ATOM 630 N N . ARG A 1 79 ? 31.372 26.551 -39.105 1.00 46.34 79 ARG A N 1
ATOM 631 C CA . ARG A 1 79 ? 32.544 27.101 -39.801 1.00 46.34 79 ARG A CA 1
ATOM 632 C C . ARG A 1 79 ? 33.355 26.011 -40.491 1.00 46.34 79 ARG A C 1
ATOM 634 O O . ARG A 1 79 ? 34.485 25.727 -40.119 1.00 46.34 79 ARG A O 1
ATOM 641 N N . ILE A 1 80 ? 32.754 25.408 -41.504 1.00 44.44 80 ILE A N 1
ATOM 642 C CA . ILE A 1 80 ? 33.500 24.815 -42.610 1.00 44.44 80 ILE A CA 1
ATOM 643 C C . ILE A 1 80 ? 32.994 25.556 -43.842 1.00 44.44 80 ILE A C 1
ATOM 645 O O . ILE A 1 80 ? 31.873 25.337 -44.288 1.00 44.44 80 ILE A O 1
ATOM 649 N N . GLU A 1 81 ? 33.792 26.530 -44.274 1.00 44.94 81 GLU A N 1
ATOM 650 C CA . GLU A 1 81 ? 33.683 27.187 -45.575 1.00 44.94 81 GLU A CA 1
ATOM 651 C C . GLU A 1 81 ? 33.855 26.121 -46.666 1.00 44.94 81 GLU A C 1
ATOM 653 O O . GLU A 1 81 ? 34.883 25.437 -46.667 1.00 44.94 81 GLU A O 1
ATOM 658 N N . PRO A 1 82 ? 32.918 25.970 -47.610 1.00 42.19 82 PRO A N 1
ATOM 659 C CA . PRO A 1 82 ? 33.265 25.506 -48.934 1.00 42.19 82 PRO A CA 1
ATOM 660 C C . PRO A 1 82 ? 33.691 26.722 -49.759 1.00 42.19 82 PRO A C 1
ATOM 662 O O . PRO A 1 82 ? 32.875 27.564 -50.137 1.00 42.19 82 PRO A O 1
ATOM 665 N N . SER A 1 83 ? 34.996 26.802 -50.013 1.00 45.59 83 SER A N 1
ATOM 666 C CA . SER A 1 83 ? 35.496 27.459 -51.208 1.00 45.59 83 SER A CA 1
ATOM 667 C C . SER A 1 83 ? 34.899 26.752 -52.426 1.00 45.59 83 SER A C 1
ATOM 669 O O . SER A 1 83 ? 34.775 25.528 -52.431 1.00 45.59 83 SER A O 1
ATOM 671 N N . ASP A 1 84 ? 34.465 27.525 -53.414 1.00 39.84 84 ASP A N 1
ATOM 672 C CA . ASP A 1 84 ? 34.980 27.476 -54.787 1.00 39.84 84 ASP A CA 1
ATOM 673 C C . ASP A 1 84 ? 34.000 28.202 -55.721 1.00 39.84 84 ASP A C 1
ATOM 675 O O . ASP A 1 84 ? 32.810 27.910 -55.770 1.00 39.84 84 ASP A O 1
ATOM 679 N N . GLU A 1 85 ? 34.550 29.202 -56.409 1.00 53.09 85 GLU A N 1
ATOM 680 C CA . GLU A 1 85 ? 34.333 29.465 -57.833 1.00 53.09 85 GLU A CA 1
ATOM 681 C C . GLU A 1 85 ? 32.917 29.242 -58.401 1.00 53.09 85 GLU A C 1
ATOM 683 O O . GLU A 1 85 ? 32.612 28.186 -58.9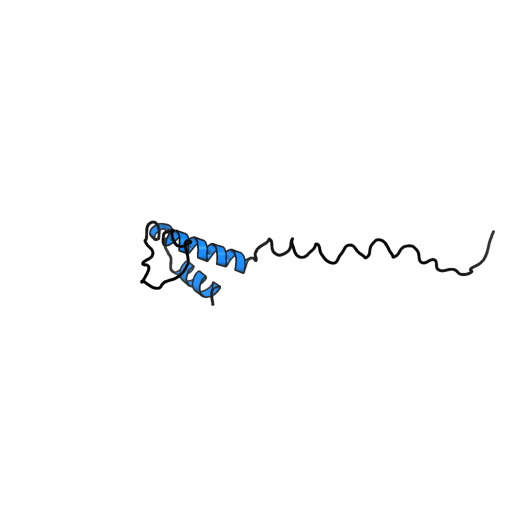33 1.00 53.09 85 GLU A O 1
ATOM 688 N N . ASP A 1 86 ? 32.097 30.296 -58.406 1.00 50.59 86 ASP A N 1
ATOM 689 C CA . ASP A 1 86 ? 31.170 30.582 -59.511 1.00 50.59 86 ASP A CA 1
ATOM 690 C C . ASP A 1 86 ? 30.776 32.068 -59.424 1.00 50.59 86 ASP A C 1
ATOM 692 O O . ASP A 1 86 ? 30.162 32.527 -58.466 1.00 50.59 86 ASP A O 1
ATOM 696 N N . LEU A 1 87 ? 31.402 32.924 -60.227 1.00 50.66 87 LEU A N 1
ATOM 697 C CA . LEU A 1 87 ? 30.974 33.283 -61.580 1.00 50.66 87 LEU A CA 1
ATOM 698 C C . LEU A 1 87 ? 29.834 34.317 -61.609 1.00 50.66 87 LEU A C 1
ATOM 700 O O . LEU A 1 87 ? 28.707 34.081 -61.195 1.00 50.66 87 LEU A O 1
ATOM 704 N N . GLU A 1 88 ? 30.181 35.418 -62.277 1.00 47.44 88 GLU A N 1
ATOM 705 C CA . GLU A 1 88 ? 29.321 36.295 -63.074 1.00 47.44 88 GLU A CA 1
ATOM 706 C C . GLU A 1 88 ? 28.516 37.427 -62.410 1.00 47.44 88 GLU A C 1
ATOM 708 O O . GLU A 1 88 ? 27.569 37.206 -61.667 1.00 47.44 88 GLU A O 1
ATOM 713 N N . LYS A 1 89 ? 28.794 38.635 -62.947 1.00 47.78 89 LYS A N 1
ATOM 714 C CA . LYS A 1 89 ? 27.930 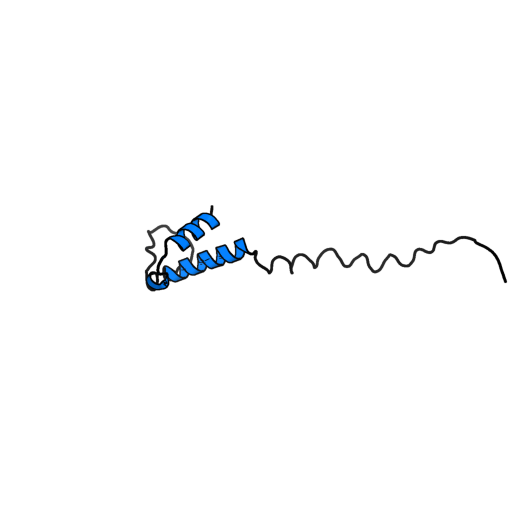39.831 -63.063 1.00 47.78 89 LYS A CA 1
ATOM 715 C C . LYS A 1 89 ? 27.645 40.549 -61.736 1.00 47.78 89 LYS A C 1
ATOM 717 O O . LYS A 1 89 ? 27.081 39.978 -60.821 1.00 47.78 89 LYS A O 1
ATOM 722 N N . LEU A 1 90 ? 27.943 41.835 -61.565 1.00 37.97 90 LEU A N 1
ATOM 723 C CA . LEU A 1 90 ? 27.922 42.989 -62.473 1.00 37.97 90 LEU A CA 1
ATOM 724 C C . LEU A 1 90 ? 28.700 44.132 -61.804 1.00 37.97 90 LEU A C 1
ATOM 726 O O . LEU A 1 90 ? 28.597 44.238 -60.561 1.00 37.97 90 LEU A O 1
#

Sequence (90 aa):
RFIGAVNNMDQTVMVPSLLRDVPLDQEEEKEVNSYQDGDMYGSYVFLKSIRNDIEWGVLQADERRKEKHGVTTALEMSRIEPSDEDLEKL